Protein AF-A0ABD5SQW1-F1 (afdb_monomer)

Organism: NCBI:txid1930624

Mean predicted aligned error: 2.61 Å

Struc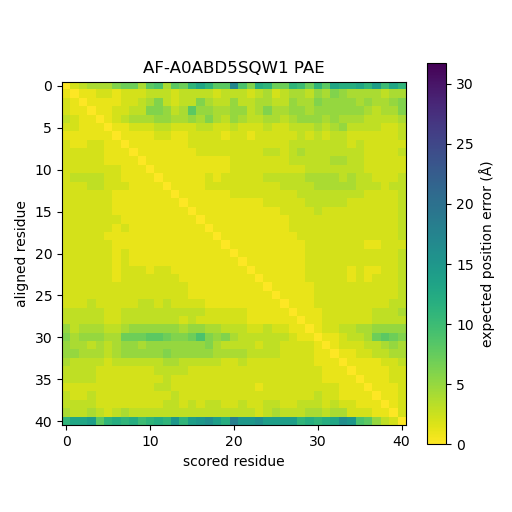ture (mmCIF, N/CA/C/O backbone):
data_AF-A0ABD5SQW1-F1
#
_entry.id   AF-A0ABD5SQW1-F1
#
loop_
_atom_site.group_PDB
_atom_site.id
_atom_site.type_symbol
_atom_site.label_atom_id
_atom_site.label_alt_id
_atom_site.label_comp_id
_atom_site.label_asym_id
_atom_site.label_entity_id
_atom_site.label_seq_id
_atom_site.pdbx_PDB_ins_code
_atom_site.Cartn_x
_atom_site.Cartn_y
_atom_site.Cartn_z
_atom_site.occupancy
_atom_site.B_iso_or_equiv
_atom_site.auth_seq_id
_atom_site.auth_comp_id
_atom_site.auth_asym_id
_atom_site.auth_atom_id
_atom_site.pdbx_PDB_model_num
ATOM 1 N N . MET A 1 1 ? 7.517 9.801 -7.013 1.00 76.69 1 MET A N 1
ATOM 2 C CA . MET A 1 1 ? 7.582 9.603 -5.550 1.00 7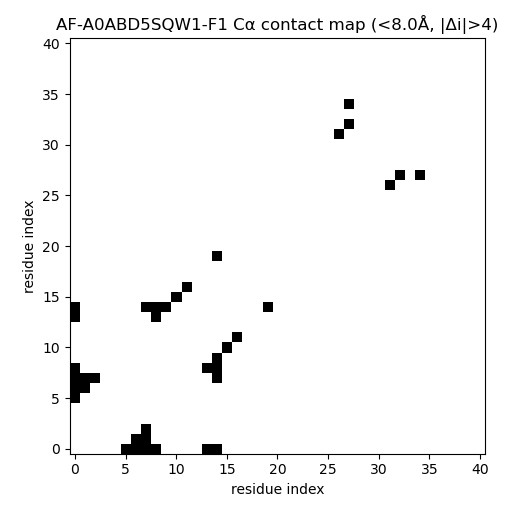6.69 1 MET A CA 1
ATOM 3 C C . MET A 1 1 ? 6.385 10.309 -4.876 1.00 76.69 1 MET A C 1
ATOM 5 O O . MET A 1 1 ? 5.422 10.545 -5.598 1.00 76.69 1 MET A O 1
ATOM 9 N N . PHE A 1 2 ? 6.379 10.611 -3.559 1.00 93.31 2 PHE A N 1
ATOM 10 C CA . PHE A 1 2 ? 5.231 11.219 -2.836 1.00 93.31 2 PHE A CA 1
ATOM 11 C C . PHE A 1 2 ? 4.766 12.548 -3.459 1.00 93.31 2 PHE A C 1
ATOM 13 O O . PHE A 1 2 ? 5.555 13.479 -3.598 1.00 93.31 2 PHE A O 1
ATOM 20 N N . GLY A 1 3 ? 3.480 12.648 -3.791 1.00 93.88 3 GLY A N 1
ATOM 21 C CA . GLY A 1 3 ? 2.858 13.862 -4.312 1.00 93.88 3 GLY A CA 1
ATOM 22 C C . GLY A 1 3 ? 1.384 13.966 -3.925 1.00 93.88 3 GLY A C 1
ATOM 23 O O . GLY A 1 3 ? 0.840 13.104 -3.237 1.00 93.88 3 GLY A O 1
ATOM 24 N N . THR A 1 4 ? 0.717 15.018 -4.396 1.00 95.38 4 THR A N 1
ATOM 25 C CA . THR A 1 4 ? -0.685 15.327 -4.046 1.00 95.38 4 THR A CA 1
ATOM 26 C C . THR A 1 4 ? -1.674 14.239 -4.464 1.00 95.38 4 THR A C 1
ATOM 28 O O . THR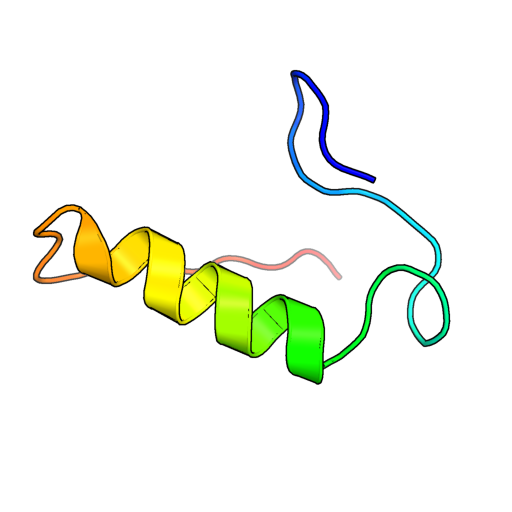 A 1 4 ? -2.716 14.078 -3.841 1.00 95.38 4 THR A O 1
ATOM 31 N N . SER A 1 5 ? -1.340 13.458 -5.493 1.00 91.69 5 SER A N 1
ATOM 32 C CA . SER A 1 5 ? -2.147 12.333 -5.977 1.00 91.69 5 SER A CA 1
ATOM 33 C C . SER A 1 5 ? -1.580 10.967 -5.569 1.00 91.69 5 SER A C 1
ATOM 35 O O . SER A 1 5 ? -1.827 9.979 -6.263 1.00 91.69 5 SER A O 1
ATOM 37 N N . GLY A 1 6 ? -0.780 10.896 -4.503 1.00 94.00 6 GLY A N 1
ATOM 38 C CA . GLY A 1 6 ? -0.243 9.648 -3.953 1.00 94.00 6 GLY A CA 1
ATOM 39 C C . GLY A 1 6 ? 1.239 9.404 -4.245 1.00 94.00 6 GLY A C 1
ATOM 40 O O . GLY A 1 6 ? 1.978 10.297 -4.660 1.00 94.00 6 GLY A O 1
ATOM 41 N N . ILE A 1 7 ? 1.680 8.168 -4.007 1.00 96.44 7 ILE A N 1
ATOM 42 C CA . ILE A 1 7 ? 3.069 7.724 -4.179 1.00 96.44 7 ILE A CA 1
ATOM 43 C C . ILE A 1 7 ? 3.186 7.044 -5.541 1.00 96.44 7 ILE A C 1
ATOM 45 O O . ILE A 1 7 ? 2.576 6.004 -5.769 1.00 96.44 7 ILE A O 1
ATOM 49 N N . ARG A 1 8 ? 3.949 7.635 -6.461 1.00 96.12 8 ARG A N 1
ATOM 50 C CA . ARG A 1 8 ? 4.117 7.112 -7.832 1.00 96.12 8 ARG A CA 1
ATOM 51 C C . ARG A 1 8 ? 5.589 6.912 -8.156 1.00 96.12 8 ARG A C 1
ATOM 53 O O . ARG A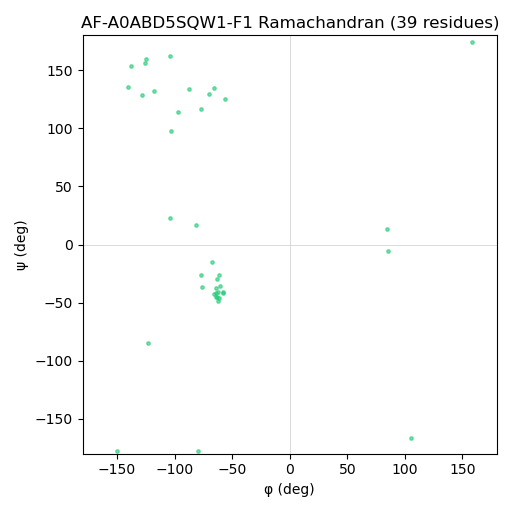 1 8 ? 6.424 7.545 -7.527 1.00 96.12 8 ARG A O 1
ATOM 60 N N . GLY A 1 9 ? 5.924 6.091 -9.134 1.00 96.06 9 GLY A N 1
ATOM 61 C CA . GLY A 1 9 ? 7.307 5.857 -9.550 1.00 96.06 9 GLY A CA 1
ATOM 62 C C . GLY A 1 9 ? 7.423 4.527 -10.275 1.00 96.06 9 GLY A C 1
ATOM 63 O O . GLY A 1 9 ? 6.444 3.780 -10.364 1.00 96.06 9 GLY A O 1
ATOM 64 N N . ARG A 1 10 ? 8.606 4.233 -10.809 1.00 97.69 10 ARG A N 1
ATOM 65 C CA . ARG A 1 10 ? 8.830 2.968 -11.518 1.00 97.69 10 ARG A CA 1
ATOM 66 C C . ARG A 1 10 ? 8.833 1.785 -10.543 1.00 97.69 10 ARG A 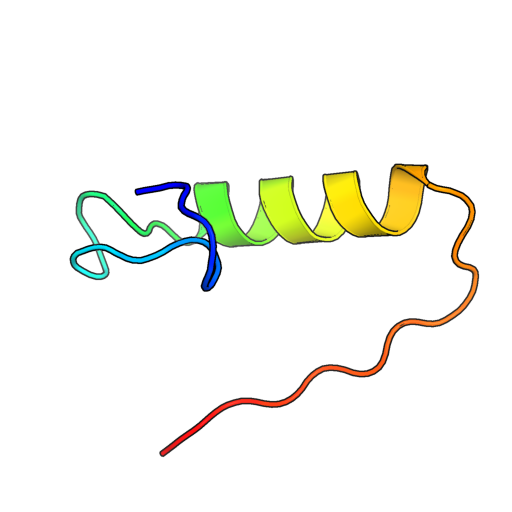C 1
ATOM 68 O O . ARG A 1 10 ? 9.554 1.800 -9.548 1.00 97.69 10 ARG A O 1
ATOM 75 N N . VAL A 1 11 ? 8.054 0.745 -10.848 1.00 96.94 11 VAL A N 1
ATOM 76 C CA . VAL A 1 11 ? 8.041 -0.501 -10.066 1.00 96.94 11 VAL A CA 1
ATOM 77 C C . VAL A 1 11 ? 9.391 -1.210 -10.182 1.00 96.94 11 VAL A C 1
ATOM 79 O O . VAL A 1 11 ? 9.937 -1.329 -11.276 1.00 96.94 11 VAL A O 1
ATOM 82 N N . GLY A 1 12 ? 9.919 -1.681 -9.053 1.00 97.31 12 GLY A N 1
ATOM 83 C CA . GLY A 1 12 ? 11.213 -2.365 -8.970 1.00 97.31 12 GLY A CA 1
ATOM 84 C C . GLY A 1 12 ? 12.421 -1.433 -8.840 1.00 97.31 12 GLY A C 1
ATOM 85 O O . GLY A 1 12 ? 13.522 -1.927 -8.628 1.00 97.31 12 GLY A O 1
ATOM 86 N N . ASP A 1 13 ? 12.212 -0.118 -8.919 1.00 97.62 13 ASP A N 1
ATOM 87 C CA . ASP A 1 13 ? 13.247 0.903 -8.732 1.00 97.62 13 ASP A CA 1
ATOM 88 C C . ASP A 1 13 ? 12.826 1.865 -7.610 1.00 97.62 13 ASP A C 1
ATOM 90 O O . ASP A 1 13 ? 13.111 1.626 -6.438 1.00 97.62 13 ASP A O 1
ATOM 94 N N . GLU A 1 14 ? 12.025 2.885 -7.926 1.00 96.81 14 GLU A N 1
ATOM 95 C CA . GLU A 1 14 ? 11.514 3.834 -6.931 1.00 96.81 14 GLU A CA 1
ATOM 96 C C . GLU A 1 14 ? 10.372 3.244 -6.090 1.00 96.81 14 GLU A C 1
ATOM 98 O O . GLU A 1 14 ? 10.248 3.530 -4.898 1.00 96.81 14 GLU A O 1
ATOM 103 N N . VAL A 1 15 ? 9.510 2.431 -6.711 1.00 97.56 15 VAL A N 1
ATOM 104 C CA . VAL A 1 15 ? 8.392 1.748 -6.050 1.00 97.56 15 VAL A CA 1
ATOM 105 C C . VAL A 1 15 ? 8.764 0.288 -5.848 1.00 97.56 15 VAL A C 1
ATOM 107 O O . VAL A 1 15 ? 8.651 -0.545 -6.748 1.00 97.56 15 VAL A O 1
ATOM 110 N N . THR A 1 16 ? 9.222 -0.027 -4.641 1.00 97.75 16 THR A N 1
ATOM 111 C CA . THR A 1 16 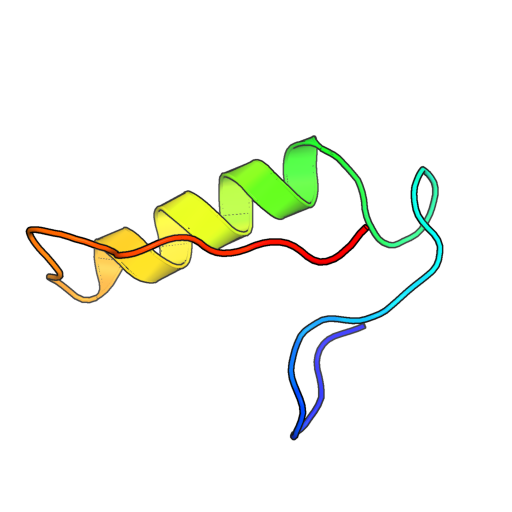? 9.654 -1.375 -4.262 1.00 97.75 16 THR A CA 1
ATOM 112 C C . THR A 1 16 ? 8.619 -2.075 -3.384 1.00 97.75 16 THR A C 1
ATOM 114 O O . THR A 1 16 ? 7.770 -1.440 -2.756 1.00 97.75 16 THR A O 1
ATOM 117 N N . ALA A 1 17 ? 8.722 -3.402 -3.272 1.00 98.38 17 ALA A N 1
ATOM 118 C CA . ALA A 1 17 ? 7.908 -4.169 -2.328 1.00 98.38 17 ALA A CA 1
ATOM 119 C C . ALA A 1 17 ? 8.152 -3.733 -0.869 1.00 98.38 17 ALA A C 1
ATOM 121 O O . ALA A 1 17 ? 7.218 -3.665 -0.072 1.00 98.38 17 ALA A O 1
ATOM 122 N N . ALA A 1 18 ? 9.397 -3.379 -0.530 1.00 98.44 18 ALA A N 1
ATOM 123 C CA . ALA A 1 18 ? 9.741 -2.851 0.786 1.00 98.44 18 ALA A CA 1
ATOM 124 C C . ALA A 1 18 ? 9.050 -1.505 1.055 1.00 98.44 18 ALA A C 1
ATOM 126 O O . ALA A 1 18 ? 8.510 -1.300 2.142 1.00 98.44 18 ALA A O 1
ATOM 127 N N . LEU A 1 19 ? 9.003 -0.614 0.058 1.00 97.56 19 LEU A N 1
ATOM 128 C CA . LEU A 1 19 ? 8.253 0.634 0.165 1.00 97.56 19 LEU A CA 1
ATOM 129 C C . LEU A 1 19 ? 6.757 0.365 0.365 1.00 97.56 19 LEU A C 1
ATOM 131 O O . LEU A 1 19 ? 6.161 0.950 1.265 1.00 97.56 19 LEU A O 1
ATOM 135 N N . ALA A 1 20 ? 6.162 -0.544 -0.413 1.00 9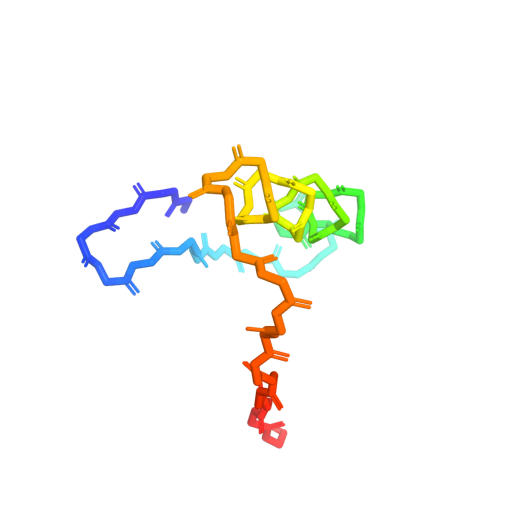7.31 20 ALA A N 1
ATOM 136 C CA . ALA A 1 20 ? 4.746 -0.891 -0.280 1.00 97.31 20 ALA A CA 1
ATOM 137 C C . ALA A 1 20 ? 4.402 -1.402 1.133 1.00 97.31 20 ALA A C 1
ATOM 139 O O . ALA A 1 20 ? 3.403 -0.981 1.719 1.00 97.31 20 ALA A O 1
ATOM 140 N N . LEU A 1 21 ? 5.263 -2.241 1.721 1.00 98.00 21 LEU A N 1
ATOM 141 C CA . LEU A 1 21 ? 5.098 -2.717 3.097 1.00 98.00 21 LEU A CA 1
ATOM 142 C C . LEU A 1 21 ? 5.184 -1.573 4.119 1.00 98.00 21 LEU A C 1
ATOM 144 O O . LEU A 1 21 ? 4.360 -1.497 5.032 1.00 98.00 21 LEU A O 1
ATOM 148 N N . SER A 1 22 ? 6.165 -0.683 3.967 1.00 98.06 22 SER A N 1
ATOM 149 C CA . SER A 1 22 ? 6.327 0.480 4.847 1.00 98.06 22 SER A CA 1
ATOM 150 C C . SER A 1 22 ? 5.128 1.423 4.773 1.00 98.06 22 SER A C 1
ATOM 152 O O . SER A 1 22 ? 4.653 1.881 5.809 1.00 98.06 22 SER A O 1
ATOM 154 N N . VAL A 1 23 ? 4.584 1.656 3.577 1.00 96.94 23 VAL A N 1
ATOM 155 C CA . VAL A 1 23 ? 3.374 2.468 3.386 1.00 96.94 23 VAL A CA 1
ATOM 156 C C . VAL A 1 23 ? 2.171 1.821 4.069 1.00 96.94 23 VAL A C 1
ATOM 158 O O . VAL A 1 23 ? 1.456 2.505 4.792 1.00 96.94 23 VAL A O 1
ATOM 161 N N . GLY A 1 24 ? 1.971 0.507 3.920 1.00 96.06 24 GLY A N 1
ATOM 162 C CA . GLY A 1 24 ? 0.878 -0.196 4.601 1.00 96.06 24 GLY A CA 1
ATOM 163 C C . GLY A 1 24 ? 0.942 -0.062 6.128 1.00 96.06 24 GLY A C 1
ATOM 164 O O . GLY A 1 24 ? -0.074 0.189 6.774 1.00 96.06 24 GLY A O 1
ATOM 165 N N . ARG A 1 25 ? 2.147 -0.153 6.707 1.00 96.56 25 ARG A N 1
ATOM 166 C CA . ARG A 1 25 ? 2.365 0.071 8.147 1.00 96.56 25 ARG A CA 1
ATOM 167 C C . ARG A 1 25 ? 2.093 1.515 8.559 1.00 96.56 25 ARG A C 1
ATOM 169 O O . ARG A 1 25 ? 1.461 1.724 9.587 1.00 96.56 25 ARG A O 1
ATOM 176 N N . ALA A 1 26 ? 2.537 2.482 7.759 1.00 96.19 26 ALA A N 1
ATOM 177 C CA . ALA A 1 26 ? 2.306 3.900 8.021 1.00 96.19 26 ALA A CA 1
ATOM 178 C C . ALA A 1 26 ? 0.813 4.264 7.965 1.00 96.19 26 ALA A C 1
ATOM 180 O O . ALA A 1 26 ? 0.337 5.049 8.775 1.00 96.19 26 ALA A O 1
ATOM 181 N N . VAL A 1 27 ? 0.046 3.660 7.052 1.00 95.00 27 VAL A N 1
ATOM 182 C CA . VAL A 1 27 ? -1.413 3.830 7.037 1.00 95.00 27 VAL A CA 1
ATOM 183 C C . VAL A 1 27 ? -2.014 3.283 8.330 1.00 95.00 27 VAL A C 1
ATOM 185 O O . VAL A 1 27 ? -2.766 3.985 8.990 1.00 95.00 27 VAL A O 1
ATOM 188 N N . ALA A 1 28 ? -1.655 2.066 8.743 1.00 94.06 28 ALA A N 1
ATOM 189 C CA . ALA A 1 28 ? -2.186 1.476 9.973 1.00 94.06 28 ALA A CA 1
ATOM 190 C C . ALA A 1 28 ? -1.797 2.249 11.252 1.00 94.06 28 ALA A C 1
ATOM 192 O O . ALA A 1 28 ? -2.564 2.244 12.215 1.00 94.06 28 ALA A O 1
ATOM 193 N N . SER A 1 29 ? -0.644 2.931 11.282 1.00 96.31 29 SER A N 1
ATOM 194 C CA . SER A 1 29 ? -0.203 3.677 12.472 1.00 96.31 29 SER A CA 1
ATOM 195 C C . SER A 1 29 ? -1.068 4.891 12.813 1.00 96.31 29 SER A C 1
ATOM 197 O O . SER A 1 29 ? -1.018 5.352 13.947 1.00 96.31 29 SER A O 1
ATOM 199 N N . GLU A 1 30 ? -1.910 5.356 11.889 1.00 94.50 30 GLU A N 1
ATOM 200 C CA . GLU A 1 30 ? -2.880 6.437 12.126 1.00 94.50 30 GLU A CA 1
ATOM 201 C C . GLU A 1 30 ? -4.170 5.958 12.830 1.00 94.50 30 GLU A C 1
ATOM 203 O O . GLU A 1 30 ? -5.189 6.644 12.830 1.00 94.50 30 GLU A O 1
ATOM 208 N N . GLY A 1 31 ? -4.153 4.766 13.439 1.00 94.12 31 GLY A N 1
ATOM 209 C CA . GLY A 1 31 ? -5.255 4.256 14.264 1.00 94.12 31 GLY A CA 1
ATOM 210 C C . GLY A 1 31 ? -6.381 3.572 13.485 1.00 94.12 31 GLY A C 1
ATOM 211 O O . GLY A 1 31 ? -7.450 3.324 14.041 1.00 94.12 31 GLY A O 1
ATOM 212 N N . TYR A 1 32 ?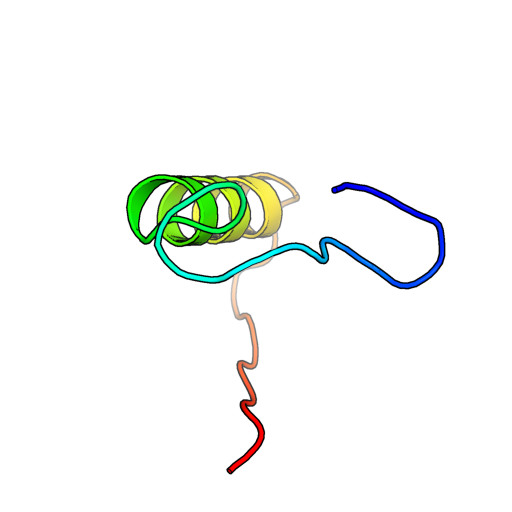 -6.167 3.241 12.209 1.00 94.44 32 TYR A N 1
ATOM 213 C CA . TYR A 1 32 ? -7.153 2.505 11.418 1.00 94.44 32 TYR A CA 1
ATOM 214 C C . TYR A 1 32 ? -7.160 1.012 11.777 1.00 94.44 32 TYR A C 1
ATOM 216 O O . TYR A 1 32 ? -6.198 0.293 11.517 1.00 94.44 32 TYR A O 1
ATOM 224 N N . GLU A 1 33 ? -8.285 0.516 12.300 1.00 95.25 33 GLU A N 1
ATOM 225 C CA . GLU A 1 33 ? -8.462 -0.911 12.630 1.00 95.25 33 GLU A CA 1
ATOM 226 C C . GLU A 1 33 ? -8.734 -1.798 11.404 1.00 95.25 33 GLU A C 1
ATOM 228 O O . GLU A 1 33 ? -8.470 -3.001 11.418 1.00 95.25 33 GLU A O 1
ATOM 233 N N . ARG A 1 34 ? -9.294 -1.223 10.334 1.00 95.94 34 ARG A N 1
ATOM 234 C CA . ARG A 1 34 ? -9.573 -1.914 9.068 1.00 95.94 34 ARG A CA 1
ATOM 235 C C . ARG A 1 34 ? -9.261 -0.998 7.896 1.00 95.94 34 ARG A C 1
ATOM 237 O O . ARG A 1 34 ? -9.671 0.158 7.888 1.00 95.94 34 ARG A O 1
ATOM 244 N N . VAL A 1 35 ? -8.589 -1.544 6.886 1.00 95.94 35 VAL A N 1
ATOM 245 C CA . VAL A 1 35 ? -8.197 -0.827 5.666 1.00 95.94 35 VAL A CA 1
ATOM 246 C C . VAL A 1 35 ? -8.662 -1.626 4.454 1.00 95.94 35 VAL A C 1
ATOM 248 O O . VAL A 1 35 ? -8.390 -2.821 4.351 1.00 95.94 35 VAL A O 1
ATOM 251 N N . VAL A 1 36 ? -9.369 -0.968 3.535 1.00 97.56 36 VAL A N 1
ATOM 252 C CA . VAL A 1 36 ? -9.765 -1.559 2.250 1.00 97.56 36 VAL A CA 1
ATOM 253 C C . VAL A 1 36 ? -8.645 -1.331 1.242 1.00 97.56 36 VAL A C 1
ATOM 255 O O . VAL A 1 36 ? -8.135 -0.220 1.119 1.00 97.56 36 VAL A O 1
ATOM 258 N N . VAL A 1 37 ? -8.277 -2.378 0.505 1.00 97.00 37 VAL A N 1
ATOM 259 C CA . VAL A 1 37 ? -7.217 -2.327 -0.507 1.00 97.00 37 VAL A CA 1
ATOM 260 C C . VAL A 1 37 ? -7.811 -2.639 -1.875 1.00 97.00 37 VAL A C 1
ATOM 262 O O . VAL A 1 37 ? -8.543 -3.614 -2.031 1.00 97.00 37 VAL A O 1
ATOM 265 N N . GLY A 1 38 ? -7.475 -1.816 -2.865 1.00 96.75 38 GLY A N 1
ATOM 266 C CA . GLY A 1 38 ? -7.784 -2.041 -4.274 1.00 96.75 38 GLY A CA 1
ATOM 267 C C . GLY A 1 38 ? -6.513 -1.979 -5.115 1.00 96.75 38 GLY A C 1
ATOM 268 O O . GLY A 1 38 ? -5.530 -1.357 -4.713 1.00 96.75 38 GLY A O 1
ATOM 269 N N . ARG A 1 39 ? -6.539 -2.623 -6.282 1.00 97.19 39 ARG A N 1
ATOM 270 C CA . ARG A 1 39 ? -5.493 -2.518 -7.304 1.00 97.19 39 ARG A CA 1
ATOM 271 C C . ARG A 1 39 ? -6.123 -2.408 -8.685 1.00 97.19 39 ARG A C 1
ATOM 273 O O . ARG A 1 39 ? -7.236 -2.894 -8.888 1.00 97.19 39 ARG A O 1
ATOM 280 N N . ASP A 1 40 ? -5.402 -1.792 -9.602 1.00 96.31 40 ASP A N 1
ATOM 281 C CA . ASP A 1 40 ? -5.682 -1.839 -11.031 1.00 96.31 40 ASP A CA 1
ATOM 282 C C . ASP A 1 40 ? -5.173 -3.157 -11.663 1.00 96.31 40 ASP A C 1
ATOM 284 O O . ASP A 1 40 ? -4.742 -4.088 -10.958 1.00 96.31 40 ASP A O 1
ATOM 288 N N . VAL A 1 41 ? -5.349 -3.270 -12.987 1.00 81.12 41 VAL A N 1
ATOM 289 C CA . VAL A 1 41 ? -5.021 -4.456 -13.799 1.00 81.12 41 VAL A CA 1
ATOM 290 C C . VAL A 1 41 ? -3.613 -4.408 -14.365 1.00 81.12 41 VAL A C 1
ATOM 292 O O . VAL A 1 41 ? -3.213 -3.341 -14.876 1.00 81.12 41 VAL A O 1
#

Sequence (41 aa):
MFGTSGIRGRVGDEVTAALALSVGRAVASEGYERVVVGRDV

InterPro domains:
  IPR005844 Alpha-D-phosphohexomutase, alpha/beta/alpha domain I [PF02878] (2-40)
  IPR016055 Alpha-D-phosphohexomutase, alpha/beta/alpha I/II/III [SSF53738] (1-40)

pLDDT: mean 95.37, std 4.05, range [76.69, 98.44]

Secondary structure (DSSP, 8-state):
-EETTEE---BTTTB-HHHHHHHHHHHHHTT-S--------

Foldseek 3Di:
DQDPVGDDDDEPPSNDPVV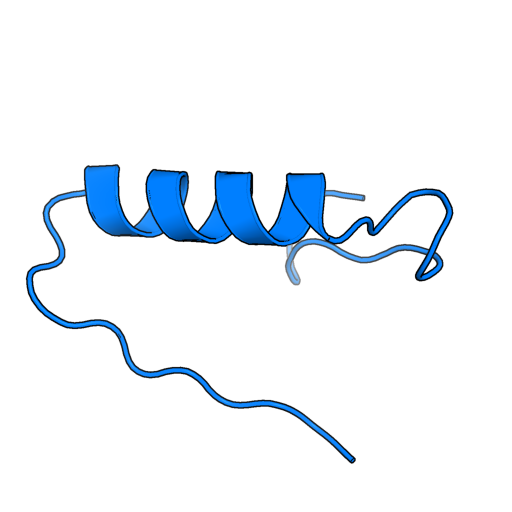VVVVVVVVVVVPDPDDDDDDDD

Radius of gyration: 11.31 Å; Cα contacts (8 Å, |Δi|>4): 19; chains: 1; bounding box: 23×20×28 Å

Solvent-accessible surface area (backbone atoms only — not comparable to full-atom values): 2813 Å² total; per-residue (Å²): 85,85,51,98,91,45,76,47,62,53,77,81,67,77,39,33,73,69,53,54,52,51,50,54,52,57,57,41,72,74,72,52,93,76,82,91,84,86,80,87,135